Protein AF-A0A1F5XWG4-F1 (afdb_monomer_lite)

Radius of gyration: 20.98 Å; chains: 1; bounding box: 40×67×55 Å

Secondary structure (DSSP, 8-state):
----------------------S-----S----S--S-BS-HHHHHHHHHHHHHTT-HHHHHHHHHHHHHHHHHHHTT--HHHHHHHHHHHT-SS---HHHHHHHHHHHHHHBTTHHHHHHHHHTT-

Organism: NCBI:txid1798363

Sequence (127 aa):
MQKVLYSKLELKIGSANKSKRKEGVTMSERDYSVQPFSVADSEGWKVLMQKNSDGGWPMINSYVSRWANLMEQRMALGERLENIAEITSQEADDDKVLNMIYTQAVYILSRVWKYKEEFRRWQASRS

Structure (mmCIF, N/CA/C/O backbone):
data_AF-A0A1F5XWG4-F1
#
_entry.id   AF-A0A1F5XWG4-F1
#
loop_
_atom_site.group_PDB
_atom_site.id
_atom_site.type_symbol
_atom_site.label_atom_id
_atom_site.label_alt_id
_atom_site.label_comp_id
_atom_site.label_asym_id
_atom_site.label_entity_id
_atom_site.label_seq_id
_atom_site.pdbx_PDB_ins_code
_atom_site.Cartn_x
_atom_site.Cartn_y
_atom_site.Cartn_z
_atom_site.occupancy
_atom_site.B_iso_or_equiv
_atom_site.auth_seq_id
_atom_site.auth_comp_id
_atom_site.auth_asym_id
_atom_site.auth_atom_id
_atom_site.pdbx_PDB_model_num
ATOM 1 N N . MET A 1 1 ? 19.930 -51.133 38.154 1.00 35.75 1 MET A N 1
ATOM 2 C CA . MET A 1 1 ? 21.036 -50.343 38.737 1.00 35.75 1 MET A CA 1
ATOM 3 C C . MET A 1 1 ? 21.591 -49.410 37.673 1.00 35.75 1 MET A C 1
ATOM 5 O O . MET A 1 1 ? 21.760 -49.833 36.539 1.00 35.75 1 MET A O 1
ATOM 9 N N . GLN A 1 2 ? 21.771 -48.146 38.055 1.00 36.62 2 GLN A N 1
ATOM 10 C CA . GLN A 1 2 ? 22.199 -46.990 37.259 1.00 36.62 2 GLN A CA 1
ATOM 11 C C . GLN A 1 2 ? 23.519 -47.159 36.492 1.00 36.62 2 GLN A C 1
ATOM 13 O O . GLN A 1 2 ? 24.465 -47.733 37.023 1.00 36.62 2 GLN A O 1
ATOM 18 N N . LYS A 1 3 ? 23.634 -46.443 35.362 1.00 38.91 3 LYS A N 1
ATOM 19 C CA . LYS A 1 3 ? 24.628 -45.362 35.225 1.00 38.91 3 LYS A CA 1
ATOM 20 C C . LYS A 1 3 ? 24.137 -44.262 34.277 1.00 38.91 3 LYS A C 1
ATOM 22 O O . LYS A 1 3 ? 23.739 -44.504 33.146 1.00 38.91 3 LYS A O 1
ATOM 27 N N . VAL A 1 4 ? 24.138 -43.060 34.838 1.00 40.94 4 VAL A N 1
ATOM 28 C CA . VAL A 1 4 ? 23.835 -41.748 34.266 1.00 40.94 4 VAL A CA 1
ATOM 29 C C . VAL A 1 4 ? 25.065 -41.237 33.516 1.00 40.94 4 VAL A C 1
ATOM 31 O O . VAL A 1 4 ? 26.169 -41.429 34.016 1.00 40.94 4 VAL A O 1
ATOM 34 N N . LEU A 1 5 ? 24.876 -40.520 32.403 1.00 35.34 5 LEU A N 1
ATOM 35 C CA . LEU A 1 5 ? 25.712 -39.369 32.034 1.00 35.34 5 LEU A CA 1
ATOM 36 C C . LEU A 1 5 ? 24.965 -38.472 31.035 1.00 35.34 5 LEU A C 1
ATOM 38 O O . LEU A 1 5 ? 24.834 -38.777 29.854 1.00 35.34 5 LEU A O 1
ATOM 42 N N . TYR A 1 6 ? 24.454 -37.361 31.564 1.00 33.22 6 TYR A N 1
ATOM 43 C CA . TYR A 1 6 ? 24.027 -36.185 30.815 1.00 33.22 6 TYR A CA 1
ATOM 44 C C . TYR A 1 6 ? 25.250 -35.292 30.545 1.00 33.22 6 TYR A C 1
ATOM 46 O O . TYR A 1 6 ? 25.917 -34.879 31.491 1.00 33.22 6 TYR A O 1
ATOM 54 N N . SER A 1 7 ? 25.485 -34.926 29.283 1.00 34.38 7 SER A N 1
ATOM 55 C CA . SER A 1 7 ? 26.156 -33.676 28.877 1.00 34.38 7 SER A CA 1
ATOM 56 C C . SER A 1 7 ? 25.780 -33.380 27.414 1.00 34.38 7 SER A C 1
ATOM 58 O O . SER A 1 7 ? 26.237 -34.064 26.507 1.00 34.38 7 SER A O 1
ATOM 60 N N . LYS A 1 8 ? 24.737 -32.580 27.172 1.00 40.34 8 LYS A N 1
ATOM 61 C CA . LYS A 1 8 ? 24.789 -31.122 26.944 1.00 40.34 8 LYS A CA 1
ATOM 62 C C . LYS A 1 8 ? 25.282 -30.763 25.533 1.00 40.34 8 LYS A C 1
ATOM 64 O O . LYS A 1 8 ? 26.476 -30.620 25.315 1.00 40.34 8 LYS A O 1
ATOM 69 N N . LEU A 1 9 ? 24.337 -30.541 24.618 1.00 33.00 9 LEU A N 1
ATOM 70 C CA . LEU A 1 9 ? 24.407 -29.452 23.641 1.00 33.00 9 LEU A CA 1
ATOM 71 C C . LEU A 1 9 ? 22.996 -29.123 23.150 1.00 33.00 9 LEU A C 1
ATOM 73 O O . LEU A 1 9 ? 22.200 -29.994 22.813 1.00 33.00 9 LEU A O 1
ATOM 77 N N . GLU A 1 10 ? 22.687 -27.842 23.256 1.00 40.72 10 GLU A N 1
ATOM 78 C CA . GLU A 1 10 ? 21.363 -27.259 23.184 1.00 40.72 10 GLU A CA 1
ATOM 79 C C . GLU A 1 10 ? 20.891 -26.964 21.753 1.00 40.72 10 GLU A C 1
ATOM 81 O O . GLU A 1 10 ? 21.689 -26.729 20.852 1.00 40.72 10 GLU A O 1
ATOM 86 N N . LEU A 1 11 ? 19.560 -26.878 21.634 1.00 32.97 11 LEU A N 1
ATOM 87 C CA . LEU A 1 11 ? 18.789 -25.957 20.790 1.00 32.97 11 LEU A CA 1
ATOM 88 C C . LEU A 1 11 ? 19.009 -25.986 19.265 1.00 32.97 11 LEU A C 1
ATOM 90 O O . LEU A 1 11 ? 19.905 -25.346 18.723 1.00 32.97 11 LEU A O 1
ATOM 94 N N . LYS A 1 12 ? 17.990 -26.491 18.558 1.00 38.81 12 LYS A N 1
ATOM 95 C CA . LYS A 1 12 ? 17.162 -25.620 17.704 1.00 38.81 12 LYS A CA 1
ATOM 96 C C . LYS A 1 12 ? 15.746 -26.179 17.561 1.00 38.81 12 LYS A C 1
ATOM 98 O O . LYS A 1 12 ? 15.506 -27.255 17.027 1.00 38.81 12 LYS A O 1
ATOM 103 N N . ILE A 1 13 ? 14.835 -25.406 18.131 1.00 34.50 13 ILE A N 1
ATOM 104 C CA . ILE A 1 13 ? 13.385 -25.538 18.124 1.00 34.50 13 ILE A CA 1
ATOM 105 C C . ILE A 1 13 ? 12.900 -25.221 16.704 1.00 34.50 13 ILE A C 1
ATOM 107 O O . ILE A 1 13 ? 13.373 -24.253 16.111 1.00 34.50 13 ILE A O 1
ATOM 111 N N . GLY A 1 14 ? 11.949 -25.993 16.173 1.00 30.27 14 GLY A N 1
ATOM 112 C CA . GLY A 1 14 ? 11.248 -25.616 14.941 1.00 30.27 14 GLY A CA 1
ATOM 113 C C . GLY A 1 14 ? 10.652 -26.787 14.175 1.00 30.27 14 GLY A C 1
ATOM 114 O O . GLY A 1 14 ? 11.167 -27.178 13.137 1.00 30.27 14 GLY A O 1
ATOM 115 N N . SER A 1 15 ? 9.579 -27.349 14.727 1.00 31.72 15 SER A N 1
ATOM 116 C CA . SER A 1 15 ? 8.816 -28.493 14.226 1.00 31.72 15 SER A CA 1
ATOM 117 C C . SER A 1 15 ? 8.362 -28.369 12.767 1.00 31.72 15 SER A C 1
ATOM 119 O O . SER A 1 15 ? 7.860 -27.338 12.326 1.00 31.72 15 SER A O 1
ATOM 121 N N . ALA A 1 16 ? 8.428 -29.502 12.070 1.00 38.72 16 ALA A N 1
ATOM 122 C CA . ALA A 1 16 ? 7.719 -29.778 10.832 1.00 38.72 16 ALA A CA 1
ATOM 123 C C . ALA A 1 16 ? 6.202 -29.555 10.973 1.00 38.72 16 ALA A C 1
ATOM 125 O O . ALA A 1 16 ? 5.620 -29.907 12.002 1.00 38.72 16 ALA A O 1
ATOM 126 N N . ASN A 1 17 ? 5.546 -29.110 9.896 1.00 32.84 17 ASN A N 1
ATOM 127 C CA . ASN A 1 17 ? 4.220 -29.627 9.569 1.00 32.84 17 ASN A CA 1
ATOM 128 C C . ASN A 1 17 ? 3.969 -29.634 8.052 1.00 32.84 17 ASN A C 1
ATOM 130 O O . ASN A 1 17 ? 3.831 -28.601 7.403 1.00 32.84 17 ASN A O 1
ATOM 134 N N . LYS A 1 18 ? 3.931 -30.849 7.495 1.00 39.72 18 LYS A N 1
ATOM 135 C CA . LYS A 1 18 ? 3.498 -31.153 6.129 1.00 39.72 18 LYS A CA 1
ATOM 136 C C . LYS A 1 18 ? 1.969 -31.102 6.103 1.00 39.72 18 LYS A C 1
ATOM 138 O O . LYS A 1 18 ? 1.339 -31.871 6.821 1.00 39.72 18 LYS A O 1
ATOM 143 N N . SER A 1 19 ? 1.363 -30.307 5.224 1.00 35.75 19 SER A N 1
ATOM 144 C CA . SER A 1 19 ? -0.018 -30.562 4.796 1.00 35.75 19 SER A CA 1
ATOM 145 C C . SER A 1 19 ? -0.117 -30.467 3.276 1.00 35.75 19 SER A C 1
ATOM 147 O O . SER A 1 19 ? 0.361 -29.525 2.649 1.00 35.75 19 SER A O 1
ATOM 149 N N . LYS A 1 20 ? -0.655 -31.534 2.687 1.00 41.53 20 LYS A N 1
ATOM 150 C CA . LYS A 1 20 ? -0.810 -31.746 1.250 1.00 41.53 20 LYS A CA 1
ATOM 151 C C . LYS A 1 20 ? -1.909 -30.817 0.717 1.00 41.53 20 LYS A C 1
ATOM 153 O O . LYS A 1 20 ? -3.050 -30.932 1.157 1.00 41.53 20 LYS A O 1
ATOM 158 N N . ARG A 1 21 ? -1.611 -29.982 -0.282 1.00 35.38 21 ARG A N 1
ATOM 159 C CA . ARG A 1 21 ? -2.619 -29.433 -1.208 1.00 35.38 21 ARG A CA 1
ATOM 160 C C . ARG A 1 21 ? -2.400 -30.047 -2.588 1.00 35.38 21 ARG A C 1
ATOM 162 O O . ARG A 1 21 ? -1.266 -30.169 -3.035 1.00 35.38 21 ARG A O 1
ATOM 169 N N . LYS A 1 22 ? -3.500 -30.520 -3.178 1.00 38.31 22 LYS A N 1
ATOM 170 C CA . LYS A 1 22 ? -3.550 -31.276 -4.433 1.00 38.31 22 LYS A CA 1
ATOM 171 C C . LYS A 1 22 ? -3.182 -30.404 -5.640 1.00 38.31 22 LYS A C 1
ATOM 173 O O . LYS A 1 22 ? -3.391 -29.195 -5.623 1.00 38.31 22 LYS A O 1
ATOM 178 N N . GLU A 1 23 ? -2.628 -31.088 -6.633 1.00 37.19 23 GLU A N 1
ATOM 179 C CA . GLU A 1 23 ? -2.005 -30.631 -7.877 1.00 37.19 23 GLU A CA 1
ATOM 180 C C . GLU A 1 23 ? -2.914 -29.782 -8.778 1.00 37.19 23 GLU A C 1
ATOM 182 O O . GLU A 1 23 ? -4.113 -30.042 -8.876 1.00 37.19 23 GLU A O 1
ATOM 187 N N . GLY A 1 24 ? -2.302 -28.820 -9.487 1.00 37.53 24 GLY A N 1
ATOM 188 C CA . GLY A 1 24 ? -2.905 -28.197 -10.669 1.00 37.53 24 GLY A CA 1
ATOM 189 C C . GLY A 1 24 ? -2.673 -26.699 -10.901 1.00 37.53 24 GLY A C 1
ATOM 190 O O . GLY A 1 24 ? -3.596 -26.058 -11.381 1.00 37.53 24 GLY A O 1
ATOM 191 N N . VAL A 1 25 ? -1.503 -26.114 -10.598 1.00 41.50 25 VAL A N 1
ATOM 192 C CA . VAL A 1 25 ? -1.108 -24.804 -11.170 1.00 41.50 25 VAL A CA 1
ATOM 193 C C . VAL A 1 25 ? 0.392 -24.806 -11.458 1.00 41.50 25 VAL A C 1
ATOM 195 O O . VAL A 1 25 ? 1.212 -24.764 -10.543 1.00 41.50 25 VAL A O 1
ATOM 198 N N . THR A 1 26 ? 0.760 -24.858 -12.733 1.00 33.41 26 THR A N 1
ATOM 199 C CA . THR A 1 26 ? 2.135 -24.659 -13.198 1.00 33.41 26 THR A CA 1
ATOM 200 C C . THR A 1 26 ? 2.466 -23.166 -13.093 1.00 33.41 26 THR A C 1
ATOM 202 O O . THR A 1 26 ? 2.093 -22.379 -13.959 1.00 33.41 26 THR A O 1
ATOM 205 N N . MET A 1 27 ? 3.118 -22.755 -12.002 1.00 39.94 27 MET A N 1
ATOM 206 C CA . MET A 1 27 ? 3.749 -21.435 -11.892 1.00 39.94 27 MET A CA 1
ATOM 207 C C . MET A 1 27 ? 5.148 -21.490 -12.508 1.00 39.94 27 MET A C 1
ATOM 209 O O . MET A 1 27 ? 5.991 -22.242 -12.026 1.00 39.94 27 MET A O 1
ATOM 213 N N . SER A 1 28 ? 5.420 -20.680 -13.529 1.00 41.34 28 SER A N 1
ATOM 214 C CA . SER A 1 28 ? 6.778 -20.490 -14.053 1.00 41.34 28 SER A CA 1
ATOM 215 C C . SER A 1 28 ? 7.414 -19.205 -13.494 1.00 41.34 28 SER A C 1
ATOM 217 O O . SER A 1 28 ? 7.112 -18.102 -13.943 1.00 41.34 28 SER A O 1
ATOM 219 N N . GLU A 1 29 ? 8.262 -19.384 -12.478 1.00 44.19 29 GLU A N 1
ATOM 220 C CA . GLU A 1 29 ? 9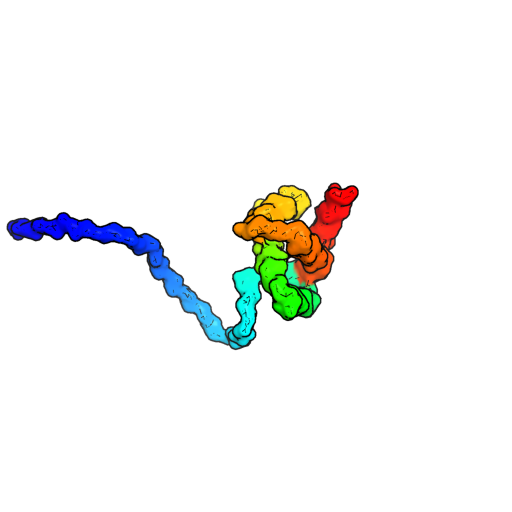.602 -18.787 -12.278 1.00 44.19 29 GLU A CA 1
ATOM 221 C C . GLU A 1 29 ? 9.865 -17.273 -12.456 1.00 44.19 29 GLU A C 1
ATOM 223 O O . GLU A 1 29 ? 10.908 -16.896 -12.982 1.00 44.19 29 GLU A O 1
ATOM 228 N N . ARG A 1 30 ? 9.042 -16.386 -11.882 1.00 40.62 30 ARG A N 1
ATOM 229 C CA . ARG A 1 30 ? 9.562 -15.171 -11.205 1.00 40.62 30 ARG A CA 1
ATOM 230 C C . ARG A 1 30 ? 8.737 -14.904 -9.944 1.00 40.62 30 ARG A C 1
ATOM 232 O O . ARG A 1 30 ? 7.514 -14.852 -9.999 1.00 40.62 30 ARG A O 1
ATOM 239 N N . ASP A 1 31 ? 9.404 -14.811 -8.802 1.00 43.00 31 ASP A N 1
ATOM 240 C CA . ASP A 1 31 ? 8.795 -14.817 -7.470 1.00 43.00 31 ASP A CA 1
ATOM 241 C C . ASP A 1 31 ? 8.080 -13.485 -7.146 1.00 43.00 31 ASP A C 1
ATOM 243 O O . ASP A 1 31 ? 8.711 -12.488 -6.801 1.00 43.00 31 ASP A O 1
ATOM 247 N N . TYR A 1 32 ? 6.747 -13.451 -7.272 1.00 48.44 32 TYR A N 1
ATOM 248 C CA . TYR A 1 32 ? 5.874 -12.333 -6.865 1.00 48.44 32 TYR A CA 1
ATOM 249 C C . TYR A 1 32 ? 5.489 -12.440 -5.370 1.00 48.44 32 TYR A C 1
ATOM 251 O O . TYR A 1 32 ? 4.314 -12.320 -5.023 1.00 48.44 32 TYR A O 1
ATOM 259 N N . SER A 1 33 ? 6.464 -12.721 -4.497 1.00 45.75 33 SER A N 1
ATOM 260 C CA . SER A 1 33 ? 6.339 -13.408 -3.191 1.00 45.75 33 SER A CA 1
ATOM 261 C C . SER A 1 33 ? 5.471 -12.799 -2.089 1.00 45.75 33 SER A C 1
ATOM 263 O O . SER A 1 33 ? 5.461 -13.323 -0.976 1.00 45.75 33 SER A O 1
ATOM 265 N N . VAL A 1 34 ? 4.656 -11.785 -2.356 1.00 54.34 34 VAL A N 1
ATOM 266 C CA . VAL A 1 34 ? 3.481 -11.585 -1.510 1.00 54.34 34 VAL A CA 1
ATOM 267 C C . VAL A 1 34 ? 2.300 -11.189 -2.382 1.00 54.34 34 VAL A C 1
ATOM 269 O O . VAL A 1 34 ? 2.206 -10.059 -2.826 1.00 54.34 34 VAL A O 1
ATOM 272 N N . GLN A 1 35 ? 1.360 -12.089 -2.620 1.00 59.47 35 GLN A N 1
ATOM 273 C CA . GLN A 1 35 ? -0.032 -11.729 -2.893 1.00 59.47 35 GLN A CA 1
ATOM 274 C C . GLN A 1 35 ? -0.902 -12.820 -2.253 1.00 59.47 35 GLN A C 1
ATOM 276 O O . GLN A 1 35 ? -0.586 -13.998 -2.422 1.00 59.47 35 GLN A O 1
ATOM 281 N N . PRO A 1 36 ? -1.965 -12.470 -1.507 1.00 64.88 36 PRO A N 1
ATOM 282 C CA . PRO A 1 36 ? -3.076 -11.809 -2.171 1.00 64.88 36 PRO A CA 1
ATOM 283 C C . PRO A 1 36 ? -3.714 -10.712 -1.323 1.00 64.88 36 PRO A C 1
ATOM 285 O O . PRO A 1 36 ? -4.544 -10.990 -0.459 1.00 64.88 36 PRO A O 1
ATOM 288 N N . PHE A 1 37 ? -3.416 -9.465 -1.675 1.00 91.31 37 PHE A N 1
ATOM 289 C CA . PHE A 1 37 ? -4.424 -8.435 -1.511 1.00 91.31 37 PHE A CA 1
ATOM 290 C C . PHE A 1 37 ? -5.408 -8.527 -2.682 1.00 91.31 37 PHE A C 1
ATOM 292 O O . PHE A 1 37 ? -5.127 -9.080 -3.751 1.00 91.31 37 PHE A O 1
ATOM 299 N N . SER A 1 38 ? -6.593 -7.980 -2.490 1.00 95.31 38 SER A N 1
ATOM 300 C CA . SER A 1 38 ? -7.688 -8.014 -3.443 1.00 95.31 38 SER A CA 1
ATOM 301 C C . SER A 1 38 ? -7.418 -7.078 -4.629 1.00 95.31 38 SER A C 1
ATOM 303 O O . SER A 1 38 ? -7.768 -5.900 -4.602 1.00 95.31 38 SER A O 1
ATOM 305 N N . VAL A 1 39 ? -6.791 -7.574 -5.696 1.00 94.94 39 VAL A N 1
ATOM 306 C CA . VAL A 1 39 ? -6.545 -6.807 -6.932 1.00 94.94 39 VAL A CA 1
ATOM 307 C C . VAL A 1 39 ? -7.825 -6.735 -7.782 1.00 94.94 39 VAL A C 1
ATOM 309 O O . VAL A 1 39 ? -8.378 -7.761 -8.165 1.00 94.94 39 VAL A O 1
ATOM 312 N N . ALA A 1 40 ? -8.285 -5.525 -8.106 1.00 95.44 40 ALA A N 1
ATOM 313 C CA . ALA A 1 40 ? -9.418 -5.274 -9.001 1.00 95.44 40 ALA A CA 1
ATOM 314 C C . ALA A 1 40 ? -9.023 -5.180 -10.485 1.00 95.44 40 ALA A C 1
ATOM 316 O O . ALA A 1 40 ? -9.816 -5.551 -11.343 1.00 95.44 40 ALA A O 1
ATOM 317 N N . ASP A 1 41 ? -7.820 -4.685 -10.793 1.00 94.00 41 ASP A N 1
ATOM 318 C CA . ASP A 1 41 ? -7.267 -4.639 -12.156 1.00 94.00 41 ASP A CA 1
ATOM 31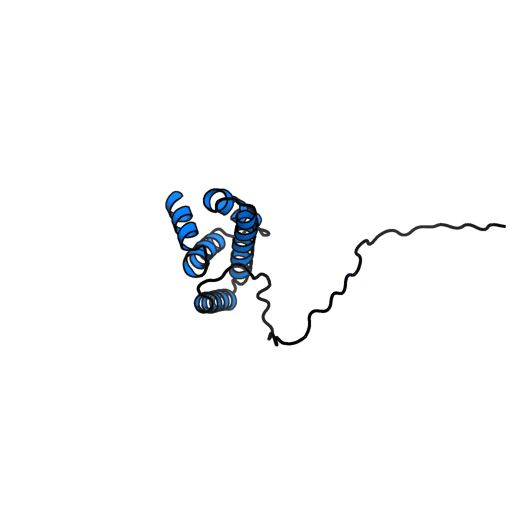9 C C . ASP A 1 41 ? -6.021 -5.526 -12.231 1.00 94.00 41 ASP A C 1
ATOM 321 O O . ASP A 1 41 ? -4.893 -5.089 -11.988 1.00 94.00 41 ASP A O 1
ATOM 325 N N . SER A 1 42 ? -6.248 -6.814 -12.493 1.00 91.69 42 SER A N 1
ATOM 326 C CA . SER A 1 42 ? -5.192 -7.828 -12.495 1.00 91.69 42 SER A CA 1
ATOM 327 C C . SER A 1 42 ? -4.213 -7.666 -13.656 1.00 91.69 42 SER A C 1
ATOM 329 O O . SER A 1 42 ? -3.043 -8.014 -13.506 1.00 91.69 42 SER A O 1
ATOM 331 N N . GLU A 1 43 ? -4.651 -7.110 -14.786 1.00 93.00 43 GLU A N 1
ATOM 332 C CA . GLU A 1 43 ? -3.783 -6.869 -15.938 1.00 93.00 43 GLU A CA 1
ATOM 333 C C . GLU A 1 43 ? -2.927 -5.620 -15.727 1.00 93.00 43 GLU A C 1
ATOM 335 O O . GLU A 1 43 ? -1.704 -5.675 -15.869 1.00 93.00 43 GLU A O 1
ATOM 340 N N . GLY A 1 44 ? -3.534 -4.522 -15.263 1.00 92.25 44 GLY A N 1
ATOM 341 C CA . GLY A 1 44 ? -2.797 -3.328 -14.859 1.00 92.25 44 GLY A CA 1
ATOM 342 C C . GLY A 1 44 ? -1.776 -3.626 -13.763 1.00 92.25 44 GLY A C 1
ATOM 343 O O . GLY A 1 44 ? -0.649 -3.130 -13.817 1.00 92.25 44 GLY A O 1
ATOM 344 N N . TRP A 1 45 ? -2.118 -4.500 -12.811 1.00 92.31 45 TRP A N 1
ATOM 345 C CA . TRP A 1 45 ? -1.170 -5.002 -11.818 1.00 92.31 45 TRP A CA 1
ATOM 346 C C . TRP A 1 45 ? 0.036 -5.686 -12.472 1.00 92.31 45 TRP A C 1
ATOM 348 O O . TRP A 1 45 ? 1.164 -5.262 -12.227 1.00 92.31 45 TRP A O 1
ATOM 358 N N . LYS A 1 46 ? -0.171 -6.682 -13.345 1.00 91.81 46 LYS A N 1
ATOM 359 C CA . LYS A 1 46 ? 0.933 -7.395 -14.017 1.00 91.81 46 LYS A CA 1
ATOM 360 C C . LYS A 1 46 ? 1.852 -6.450 -14.788 1.00 91.81 46 LYS A C 1
ATOM 362 O O . LYS A 1 46 ? 3.069 -6.551 -14.649 1.00 91.81 46 LYS A O 1
ATOM 367 N N . VAL A 1 47 ? 1.283 -5.518 -15.556 1.00 92.94 47 VAL A N 1
ATOM 368 C CA . VAL A 1 47 ? 2.051 -4.538 -16.340 1.00 92.94 47 VAL A CA 1
ATOM 369 C C . VAL A 1 47 ? 2.914 -3.662 -15.431 1.00 92.94 47 VAL A C 1
ATOM 371 O O . VAL A 1 47 ? 4.102 -3.474 -15.696 1.00 92.94 47 VAL A O 1
ATOM 374 N N . LEU A 1 48 ? 2.347 -3.143 -14.337 1.00 92.88 48 LEU A N 1
ATOM 375 C CA . LEU A 1 48 ? 3.078 -2.296 -13.391 1.00 92.88 48 LEU A CA 1
ATOM 376 C C . LEU A 1 48 ? 4.182 -3.074 -12.662 1.00 92.88 48 LEU A C 1
ATOM 378 O O . LEU A 1 48 ? 5.285 -2.553 -12.506 1.00 92.88 48 LEU A O 1
ATOM 382 N N . MET A 1 49 ? 3.920 -4.325 -12.276 1.00 90.69 49 MET A N 1
ATOM 383 C CA . MET A 1 49 ? 4.921 -5.194 -11.650 1.00 90.69 49 MET A CA 1
ATOM 384 C C . MET A 1 49 ? 6.082 -5.500 -12.578 1.00 90.69 49 MET A C 1
ATOM 386 O O . MET A 1 49 ? 7.238 -5.391 -12.168 1.00 90.69 49 MET A O 1
ATOM 390 N N . GLN A 1 50 ? 5.778 -5.851 -13.827 1.00 90.56 50 GLN A N 1
ATOM 391 C CA . GLN A 1 50 ? 6.793 -6.130 -14.832 1.00 90.56 50 GLN A CA 1
ATOM 392 C C . GLN A 1 50 ? 7.649 -4.885 -15.085 1.00 90.56 50 GLN A C 1
ATOM 394 O O . GLN A 1 50 ? 8.870 -4.973 -15.028 1.00 90.56 50 GLN A O 1
ATOM 399 N N . LYS A 1 51 ? 7.023 -3.709 -15.228 1.00 91.94 51 LYS A N 1
ATOM 400 C CA . LYS A 1 51 ? 7.731 -2.433 -15.400 1.00 91.94 51 LYS A CA 1
ATOM 401 C C . LYS A 1 51 ? 8.686 -2.121 -14.243 1.00 91.94 51 LYS A C 1
ATOM 403 O O . LYS A 1 51 ? 9.806 -1.684 -14.488 1.00 91.94 51 LYS A O 1
ATOM 408 N N . ASN A 1 52 ? 8.260 -2.318 -12.996 1.00 89.88 52 ASN A N 1
ATOM 409 C CA . ASN A 1 52 ? 9.118 -2.078 -11.832 1.00 89.88 52 ASN A CA 1
ATOM 410 C C . ASN A 1 52 ? 10.294 -3.061 -11.784 1.00 89.88 52 ASN A C 1
ATOM 412 O O . ASN A 1 52 ? 11.420 -2.648 -11.514 1.00 89.88 52 ASN A O 1
ATOM 416 N N . SER A 1 53 ? 10.045 -4.341 -12.077 1.00 88.44 53 SER A N 1
ATOM 417 C CA . SER A 1 53 ? 11.089 -5.368 -12.139 1.00 88.44 53 SER A CA 1
ATOM 418 C C . SER A 1 53 ? 12.108 -5.073 -13.241 1.00 88.44 53 SER A C 1
ATOM 420 O O . SER A 1 53 ? 13.306 -5.076 -12.974 1.00 88.44 53 SER A O 1
ATOM 422 N N . ASP A 1 54 ? 11.643 -4.749 -14.450 1.00 90.94 54 ASP A N 1
ATOM 423 C CA . ASP A 1 54 ? 12.505 -4.410 -15.590 1.00 90.94 54 ASP A CA 1
ATOM 424 C C . ASP A 1 54 ? 13.285 -3.110 -15.355 1.00 90.94 54 ASP A C 1
ATOM 426 O O . ASP A 1 54 ? 14.407 -2.956 -15.830 1.00 90.94 54 ASP A O 1
ATOM 430 N N . GLY A 1 55 ? 12.715 -2.187 -14.577 1.00 89.81 55 GLY A N 1
ATOM 431 C CA . GLY A 1 55 ? 13.371 -0.952 -14.154 1.00 89.81 55 GLY A CA 1
ATOM 432 C C . GLY A 1 55 ? 14.388 -1.118 -13.021 1.00 89.81 55 GLY A C 1
ATOM 433 O O . GLY A 1 55 ? 14.963 -0.116 -12.605 1.00 89.81 55 GLY A O 1
ATOM 434 N N . GLY A 1 56 ? 14.598 -2.331 -12.497 1.00 88.00 56 GLY A N 1
ATOM 435 C CA . GLY A 1 56 ? 15.524 -2.583 -11.389 1.00 88.00 56 GLY A CA 1
ATOM 436 C C . GLY A 1 56 ? 14.980 -2.212 -10.005 1.00 88.00 56 GLY A C 1
ATOM 437 O O . GLY A 1 56 ? 15.751 -2.120 -9.054 1.00 88.00 56 GLY A O 1
ATOM 438 N N . TRP A 1 57 ? 13.662 -2.038 -9.867 1.00 88.00 57 TRP A N 1
ATOM 439 C CA . TRP A 1 57 ? 12.991 -1.685 -8.609 1.00 88.00 57 TRP A CA 1
ATOM 440 C C . TRP A 1 57 ? 11.975 -2.745 -8.148 1.00 88.00 57 TRP A C 1
ATOM 442 O O . TRP A 1 57 ? 10.836 -2.401 -7.808 1.00 88.00 57 TRP A O 1
ATOM 452 N N . PRO A 1 58 ? 12.337 -4.044 -8.092 1.00 88.12 58 PRO A N 1
ATOM 453 C CA . PRO A 1 58 ? 11.407 -5.092 -7.672 1.00 88.12 58 PRO A CA 1
ATOM 454 C C . PRO A 1 58 ? 10.932 -4.912 -6.221 1.00 88.12 58 PRO A C 1
ATOM 456 O O . PRO A 1 58 ? 9.858 -5.399 -5.876 1.00 88.12 58 PRO A O 1
ATOM 459 N N . MET A 1 59 ? 11.659 -4.162 -5.381 1.00 88.12 59 MET A N 1
ATOM 460 C CA . MET A 1 59 ? 11.224 -3.868 -4.011 1.00 88.12 59 MET A CA 1
ATOM 461 C C . MET A 1 59 ? 9.902 -3.086 -3.939 1.00 88.12 59 MET A C 1
ATOM 463 O O . MET A 1 59 ? 9.166 -3.248 -2.968 1.00 88.12 59 MET A O 1
ATOM 467 N N . ILE A 1 60 ? 9.550 -2.298 -4.969 1.00 91.12 60 ILE A N 1
ATOM 468 C CA . ILE A 1 60 ? 8.251 -1.599 -5.030 1.00 91.12 60 ILE A CA 1
ATOM 469 C C . ILE A 1 60 ? 7.113 -2.621 -5.002 1.00 91.12 60 ILE A C 1
ATOM 471 O O . ILE A 1 60 ? 6.109 -2.420 -4.322 1.00 91.12 60 ILE A O 1
ATOM 475 N N . ASN A 1 61 ? 7.288 -3.730 -5.720 1.00 91.12 61 ASN A N 1
ATOM 476 C CA . ASN A 1 61 ? 6.284 -4.777 -5.849 1.00 91.12 61 ASN A CA 1
ATOM 477 C C . ASN A 1 61 ? 6.010 -5.415 -4.484 1.00 91.12 61 ASN A C 1
ATOM 479 O O . ASN A 1 61 ? 4.860 -5.482 -4.054 1.00 91.12 61 ASN A O 1
ATOM 483 N N . SER A 1 62 ? 7.075 -5.791 -3.771 1.00 88.94 62 SER A N 1
ATOM 484 C CA . SER A 1 62 ? 6.993 -6.366 -2.426 1.00 88.94 62 SER A CA 1
ATOM 485 C C . SER A 1 62 ? 6.350 -5.408 -1.425 1.00 88.94 62 SER A C 1
ATOM 487 O O . SER A 1 62 ? 5.489 -5.821 -0.650 1.00 88.94 62 SER A O 1
ATOM 489 N N . TYR A 1 63 ? 6.721 -4.126 -1.463 1.00 91.69 63 TYR A N 1
ATOM 490 C CA . TYR A 1 63 ? 6.177 -3.119 -0.555 1.00 91.69 63 TYR A CA 1
ATOM 491 C C . TYR A 1 63 ? 4.675 -2.891 -0.775 1.00 91.69 63 TYR A C 1
ATOM 493 O O . TYR A 1 63 ? 3.893 -2.961 0.172 1.00 91.69 63 TYR A O 1
ATOM 501 N N . VAL A 1 64 ? 4.250 -2.699 -2.031 1.00 94.38 64 VAL A N 1
ATOM 502 C CA . VAL A 1 64 ? 2.828 -2.542 -2.391 1.00 94.38 64 VAL A CA 1
ATOM 503 C C . VAL A 1 64 ? 2.007 -3.716 -1.884 1.00 94.38 64 VAL A C 1
ATOM 505 O O . VAL A 1 64 ? 0.952 -3.535 -1.273 1.00 94.38 64 VAL A O 1
ATOM 508 N N . SER A 1 65 ? 2.514 -4.921 -2.122 1.00 92.88 65 SER A N 1
ATOM 509 C CA . SER A 1 65 ? 1.885 -6.136 -1.657 1.00 92.88 65 SER A CA 1
ATOM 510 C C . SER A 1 65 ? 1.749 -6.197 -0.142 1.00 92.88 65 SER A C 1
ATOM 512 O O . SER A 1 65 ? 0.657 -6.463 0.354 1.00 92.88 65 SER A O 1
ATOM 514 N N . ARG A 1 66 ? 2.834 -5.973 0.608 1.00 92.62 66 ARG A N 1
ATOM 515 C CA . ARG A 1 66 ? 2.816 -6.032 2.078 1.00 92.62 66 ARG A CA 1
ATOM 516 C C . ARG A 1 66 ? 1.847 -5.012 2.658 1.00 92.62 66 ARG A C 1
ATOM 518 O O . ARG A 1 66 ? 1.003 -5.382 3.469 1.00 92.62 66 ARG A O 1
ATOM 525 N N . TRP A 1 67 ? 1.907 -3.773 2.178 1.00 95.31 67 TRP A N 1
ATOM 526 C CA . TRP A 1 67 ? 1.059 -2.695 2.669 1.00 95.31 67 TRP A CA 1
ATOM 527 C C . TRP A 1 67 ? -0.429 -2.999 2.479 1.00 95.31 67 TRP A C 1
ATOM 529 O O . TRP A 1 67 ? -1.203 -2.948 3.436 1.00 95.31 67 TRP A O 1
ATOM 539 N N . ALA A 1 68 ? -0.838 -3.400 1.275 1.00 96.88 68 ALA A N 1
ATOM 540 C CA . ALA A 1 68 ? -2.235 -3.737 1.028 1.00 96.88 68 ALA A CA 1
ATOM 541 C C . ALA A 1 68 ? -2.693 -4.980 1.799 1.00 96.88 68 ALA A C 1
ATOM 543 O O . ALA A 1 68 ? -3.810 -4.993 2.307 1.00 96.88 68 ALA A O 1
ATOM 544 N N . ASN A 1 69 ? -1.834 -5.991 1.961 1.00 95.56 69 ASN A N 1
ATOM 545 C CA . ASN A 1 69 ? -2.164 -7.159 2.778 1.00 95.56 69 ASN A CA 1
ATOM 546 C C . ASN A 1 69 ? -2.378 -6.794 4.255 1.00 95.56 69 ASN A C 1
ATOM 548 O O . ASN A 1 69 ? -3.350 -7.250 4.851 1.00 95.56 69 ASN A O 1
ATOM 552 N N . LEU A 1 70 ? -1.517 -5.957 4.841 1.00 95.25 70 LEU A N 1
ATOM 553 C CA . LEU A 1 70 ? -1.678 -5.488 6.221 1.00 95.25 70 LEU A CA 1
ATOM 554 C C . LEU A 1 70 ? -2.970 -4.682 6.392 1.00 95.25 70 LEU A C 1
ATOM 556 O O . LEU A 1 70 ? -3.701 -4.886 7.364 1.00 95.25 70 LEU A O 1
ATOM 560 N N . MET A 1 71 ? -3.291 -3.814 5.427 1.00 97.44 71 MET A N 1
ATOM 561 C CA . MET A 1 71 ? -4.557 -3.083 5.443 1.00 97.44 71 MET A CA 1
ATOM 562 C C . MET A 1 71 ? -5.757 -4.030 5.378 1.00 97.44 71 MET A C 1
ATOM 564 O O . MET A 1 71 ? -6.657 -3.913 6.201 1.00 97.44 71 MET A O 1
ATOM 568 N N . GLU A 1 72 ? -5.770 -5.001 4.461 1.00 97.38 72 GLU A N 1
ATOM 569 C CA . GLU A 1 72 ? -6.883 -5.954 4.351 1.00 97.38 72 GLU A CA 1
ATOM 570 C C . GLU A 1 72 ? -7.043 -6.820 5.602 1.00 97.38 72 GLU A C 1
ATOM 572 O O . GLU A 1 72 ? -8.171 -7.063 6.030 1.00 97.38 72 GLU A O 1
ATOM 577 N N . GLN A 1 73 ? -5.939 -7.236 6.228 1.00 95.38 73 GLN A N 1
ATOM 578 C CA . GLN A 1 73 ? -5.972 -7.981 7.488 1.00 95.38 73 GLN A CA 1
ATOM 579 C C . GLN A 1 73 ? -6.646 -7.174 8.602 1.00 95.38 73 GLN A C 1
ATOM 581 O O . GLN A 1 73 ? -7.523 -7.694 9.286 1.00 95.38 73 GLN A O 1
ATOM 586 N N . ARG A 1 74 ? -6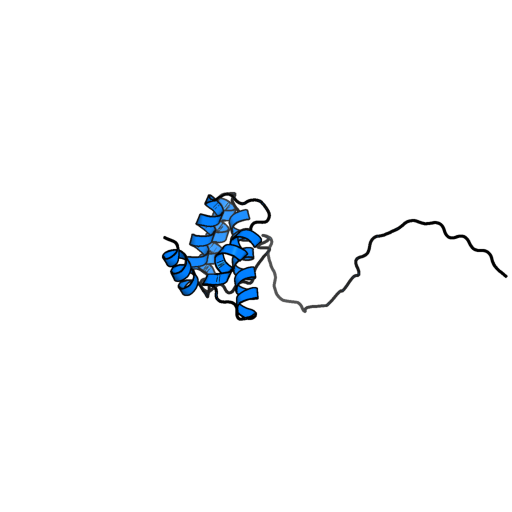.298 -5.894 8.752 1.00 95.94 74 ARG A N 1
ATOM 587 C CA . ARG A 1 74 ? -6.912 -5.006 9.751 1.00 95.94 74 ARG A CA 1
ATOM 588 C C . ARG A 1 74 ? -8.354 -4.636 9.415 1.00 95.94 74 ARG A C 1
ATOM 590 O O . ARG A 1 74 ? -9.215 -4.632 10.292 1.00 95.94 74 ARG A O 1
ATOM 597 N N . MET A 1 75 ? -8.661 -4.406 8.140 1.00 96.69 75 MET A N 1
ATOM 598 C CA . MET A 1 75 ? -10.037 -4.174 7.688 1.00 96.69 75 MET A CA 1
ATOM 599 C C . MET A 1 75 ? -10.931 -5.392 7.940 1.00 96.69 75 MET A C 1
ATOM 601 O O . MET A 1 75 ? -12.093 -5.233 8.308 1.00 96.69 75 MET A O 1
ATOM 605 N N . ALA A 1 76 ? -10.397 -6.612 7.817 1.00 95.25 76 ALA A N 1
ATOM 606 C CA . ALA A 1 76 ? -11.114 -7.835 8.176 1.00 95.25 76 ALA A CA 1
ATOM 607 C C . ALA A 1 76 ? -11.414 -7.937 9.686 1.00 95.25 76 ALA A C 1
ATOM 609 O O . ALA A 1 76 ? -12.362 -8.619 10.070 1.00 95.25 76 ALA A O 1
ATOM 610 N N . LEU A 1 77 ? -10.654 -7.231 10.531 1.00 96.19 77 LEU A N 1
ATOM 611 C CA . LEU A 1 77 ? -10.908 -7.078 11.969 1.00 96.19 77 LEU A CA 1
ATOM 612 C C . LEU A 1 77 ? -11.855 -5.904 12.293 1.00 96.19 77 LEU A C 1
ATOM 614 O O . LEU A 1 77 ? -12.151 -5.663 13.461 1.00 96.19 77 LEU A O 1
ATOM 618 N N . GLY A 1 78 ? -12.359 -5.195 11.279 1.00 97.38 78 GLY A N 1
ATOM 619 C CA . GLY A 1 78 ? -13.307 -4.087 11.427 1.00 97.38 78 GLY A CA 1
ATOM 620 C C . GLY A 1 78 ? -12.667 -2.701 11.526 1.00 97.38 78 GLY A C 1
ATOM 621 O O . GLY A 1 78 ? -13.379 -1.719 11.741 1.00 97.38 78 GLY A O 1
ATOM 622 N N . GLU A 1 79 ? -11.348 -2.586 11.359 1.00 98.12 79 GLU A N 1
ATOM 623 C CA . GLU A 1 79 ? -10.685 -1.283 11.317 1.00 98.12 79 GLU A CA 1
ATOM 624 C C . GLU A 1 79 ? -10.997 -0.533 10.012 1.00 98.12 79 GLU A C 1
ATOM 626 O O . GLU A 1 79 ? -11.184 -1.122 8.946 1.00 98.12 79 GLU A O 1
ATOM 631 N N . ARG A 1 80 ? -11.044 0.802 10.084 1.00 97.62 80 ARG A N 1
ATOM 632 C CA . ARG A 1 80 ? -11.295 1.668 8.921 1.00 97.62 80 ARG A CA 1
ATOM 633 C C . ARG A 1 80 ? -9.984 1.993 8.217 1.00 97.62 80 ARG A C 1
ATOM 635 O O . ARG A 1 80 ? -9.022 2.352 8.894 1.00 97.62 80 ARG A O 1
ATOM 642 N N . LEU A 1 81 ? -9.971 1.961 6.879 1.00 98.00 81 LEU A N 1
ATOM 643 C CA . LEU A 1 81 ? -8.772 2.200 6.063 1.00 98.00 81 LEU A CA 1
ATOM 644 C C . LEU A 1 81 ? -8.058 3.500 6.451 1.00 98.00 81 LEU A C 1
ATOM 646 O O . LEU A 1 81 ? -6.843 3.513 6.621 1.00 98.00 81 LEU A O 1
ATOM 650 N N . GLU A 1 82 ? -8.810 4.582 6.646 1.00 96.75 82 GLU A N 1
ATOM 651 C CA . GLU A 1 82 ? -8.256 5.900 6.976 1.00 96.75 82 GLU A CA 1
ATOM 652 C C . GLU A 1 82 ? -7.459 5.943 8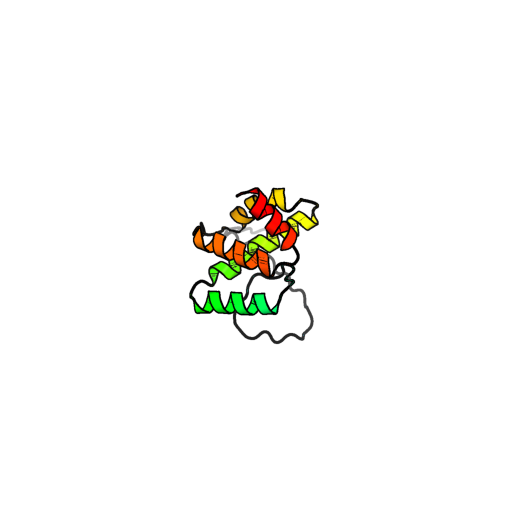.288 1.00 96.75 82 GLU A C 1
ATOM 654 O O . GLU A 1 82 ? -6.533 6.744 8.405 1.00 96.75 82 GLU A O 1
ATOM 659 N N . ASN A 1 83 ? -7.769 5.054 9.237 1.00 96.75 83 ASN A N 1
ATOM 660 C CA . ASN A 1 83 ? -7.073 4.969 10.520 1.00 96.75 83 ASN A CA 1
ATOM 661 C C . ASN A 1 83 ? -5.786 4.140 10.432 1.00 96.75 83 ASN A C 1
ATOM 663 O O . ASN A 1 83 ? -4.879 4.323 11.239 1.00 96.75 83 ASN A O 1
ATOM 667 N N . ILE A 1 84 ? -5.709 3.214 9.473 1.00 97.88 84 ILE A N 1
ATOM 668 C CA . ILE A 1 84 ? -4.647 2.201 9.413 1.00 97.88 84 ILE A CA 1
ATOM 669 C C . ILE A 1 84 ? -3.675 2.405 8.256 1.00 97.88 84 ILE A C 1
ATOM 671 O O . ILE A 1 84 ? -2.575 1.861 8.302 1.00 97.88 84 ILE A O 1
ATOM 675 N N . ALA A 1 85 ? -4.048 3.158 7.219 1.00 96.25 85 ALA A N 1
ATOM 676 C CA . ALA A 1 85 ? -3.268 3.243 5.987 1.00 96.25 85 ALA A CA 1
ATOM 677 C C . ALA A 1 85 ? -1.852 3.796 6.217 1.00 96.25 85 ALA A C 1
ATOM 679 O O . ALA A 1 85 ? -0.906 3.239 5.678 1.00 96.25 85 ALA A O 1
ATOM 680 N N . GLU A 1 86 ? -1.683 4.808 7.073 1.00 94.56 86 GLU A N 1
ATOM 681 C CA . GLU A 1 86 ? -0.350 5.319 7.442 1.00 94.56 86 GLU A CA 1
ATOM 682 C C . GLU A 1 86 ? 0.452 4.314 8.273 1.00 94.56 86 GLU A C 1
ATOM 684 O O . GLU A 1 86 ? 1.614 4.043 8.000 1.00 94.56 86 GLU A O 1
ATOM 689 N N . ILE A 1 87 ? -0.170 3.745 9.304 1.00 94.38 87 ILE A N 1
ATOM 690 C CA . ILE A 1 87 ? 0.520 2.852 10.241 1.00 94.38 87 ILE A CA 1
ATOM 691 C C . ILE A 1 87 ? 1.008 1.605 9.497 1.00 94.38 87 ILE A C 1
ATOM 693 O O . ILE A 1 87 ? 2.166 1.214 9.596 1.00 94.38 87 ILE A O 1
ATOM 697 N N . THR A 1 88 ? 0.144 1.025 8.669 1.00 95.00 88 THR A N 1
ATOM 698 C CA . THR A 1 88 ? 0.482 -0.149 7.856 1.00 95.00 88 THR A CA 1
ATOM 699 C C . THR A 1 88 ? 1.482 0.157 6.741 1.00 95.00 88 THR A C 1
ATOM 701 O O . THR A 1 88 ? 2.173 -0.760 6.306 1.00 95.00 88 THR A O 1
ATOM 704 N N . SER A 1 89 ? 1.611 1.412 6.284 1.00 93.38 89 SER A N 1
ATOM 705 C CA . SER A 1 89 ? 2.651 1.784 5.313 1.00 93.38 89 SER A CA 1
ATOM 706 C C . SER A 1 89 ? 4.035 1.787 5.952 1.00 93.38 89 SER A C 1
ATOM 708 O O . SER A 1 89 ? 5.014 1.441 5.295 1.00 93.38 89 SER A O 1
ATOM 710 N N . GLN A 1 90 ? 4.111 2.170 7.227 1.00 91.38 90 GLN A N 1
ATOM 711 C CA . GLN A 1 90 ? 5.334 2.132 8.027 1.00 91.38 90 GLN A CA 1
ATOM 712 C C . GLN A 1 90 ? 5.677 0.696 8.445 1.00 91.38 90 GLN A C 1
ATOM 714 O O . GLN A 1 90 ? 6.835 0.310 8.419 1.00 91.38 90 GLN A O 1
ATOM 719 N N . GLU A 1 91 ? 4.680 -0.130 8.767 1.00 90.62 91 GLU A N 1
ATOM 720 C CA . GLU A 1 91 ? 4.890 -1.554 9.076 1.00 90.62 91 GLU A CA 1
ATOM 721 C C . GLU A 1 91 ? 5.277 -2.388 7.852 1.00 90.62 91 GLU A C 1
ATOM 723 O O . GLU A 1 91 ? 5.985 -3.379 7.983 1.00 90.62 91 GLU A O 1
ATOM 728 N N . ALA A 1 92 ? 4.820 -2.004 6.659 1.00 89.19 92 ALA A N 1
ATOM 729 C CA . ALA A 1 92 ? 5.256 -2.622 5.409 1.00 89.19 92 ALA A CA 1
ATOM 730 C C . ALA A 1 92 ? 6.700 -2.248 5.031 1.00 89.19 92 ALA A C 1
ATOM 732 O O . ALA A 1 92 ? 7.276 -2.864 4.128 1.00 89.19 92 ALA A O 1
ATOM 733 N N . ASP A 1 93 ? 7.258 -1.223 5.676 1.00 82.56 93 ASP A N 1
ATOM 734 C CA . ASP A 1 93 ? 8.601 -0.715 5.445 1.00 82.56 93 ASP A CA 1
ATOM 735 C C . ASP A 1 93 ? 9.641 -1.471 6.293 1.00 82.56 93 ASP A C 1
ATOM 737 O O . ASP A 1 93 ? 10.117 -0.990 7.321 1.00 82.56 93 ASP A O 1
ATOM 741 N N . ASP A 1 94 ? 10.017 -2.666 5.832 1.00 68.25 94 ASP A N 1
ATOM 742 C CA . ASP A 1 94 ? 11.040 -3.484 6.499 1.00 68.25 94 ASP A CA 1
ATOM 743 C C . ASP A 1 94 ? 12.475 -2.927 6.333 1.00 68.25 94 ASP A C 1
ATOM 745 O O . ASP A 1 94 ? 13.359 -3.270 7.119 1.00 68.25 94 ASP A O 1
ATOM 749 N N . ASP A 1 95 ? 12.720 -2.053 5.345 1.00 62.22 95 ASP A N 1
ATOM 750 C CA . ASP A 1 95 ? 14.071 -1.686 4.876 1.00 62.22 95 ASP A CA 1
ATOM 751 C C . ASP A 1 95 ? 14.386 -0.173 4.934 1.00 62.22 95 ASP A C 1
ATOM 753 O O . ASP A 1 95 ? 15.419 0.260 4.417 1.00 62.22 95 ASP A O 1
ATOM 757 N N . LYS A 1 96 ? 13.536 0.651 5.566 1.00 65.88 96 LYS A N 1
ATOM 758 C CA . LYS A 1 96 ? 13.600 2.131 5.498 1.00 65.88 96 LYS A CA 1
ATOM 759 C C . LYS A 1 96 ? 13.576 2.622 4.050 1.00 65.88 96 LYS A C 1
ATOM 761 O O . LYS A 1 96 ? 14.484 3.291 3.548 1.00 65.88 96 LYS A O 1
ATOM 766 N N . VAL A 1 97 ? 12.517 2.218 3.380 1.00 66.00 97 VAL A N 1
ATOM 767 C CA . VAL A 1 97 ? 12.163 2.443 1.994 1.00 66.00 97 VAL A CA 1
ATOM 768 C C . VAL A 1 97 ? 12.286 3.931 1.640 1.00 66.00 97 VAL A C 1
ATOM 770 O O . VAL A 1 97 ? 11.831 4.824 2.350 1.00 66.00 97 VAL A O 1
ATOM 773 N N . LEU A 1 98 ? 12.909 4.217 0.493 1.00 76.50 98 LEU A N 1
ATOM 774 C CA . LEU A 1 98 ? 13.027 5.581 -0.028 1.00 76.50 98 LEU A CA 1
ATOM 775 C C . LEU A 1 98 ? 11.631 6.180 -0.281 1.00 76.50 98 LEU A C 1
ATOM 777 O O . LEU A 1 98 ? 10.777 5.509 -0.859 1.00 76.50 98 LEU A O 1
ATOM 781 N N . ASN A 1 99 ? 11.430 7.474 0.007 1.00 82.12 99 ASN A N 1
ATOM 782 C CA . ASN A 1 99 ? 10.166 8.201 -0.249 1.00 82.12 99 ASN A CA 1
ATOM 783 C C . ASN A 1 99 ? 9.596 8.001 -1.675 1.00 82.12 99 ASN A C 1
ATOM 785 O O . ASN A 1 99 ? 8.384 8.061 -1.898 1.00 82.12 99 ASN A O 1
ATOM 789 N N . MET A 1 100 ? 10.466 7.747 -2.658 1.00 84.25 100 MET A N 1
ATOM 790 C CA . MET A 1 100 ? 10.075 7.443 -4.038 1.00 84.25 100 MET A CA 1
ATOM 791 C C . MET A 1 100 ? 9.262 6.143 -4.153 1.00 84.25 100 MET A C 1
ATOM 793 O O . MET A 1 100 ? 8.302 6.083 -4.918 1.00 84.25 100 MET A O 1
ATOM 797 N N . ILE A 1 101 ? 9.617 5.107 -3.392 1.00 88.69 101 ILE A N 1
ATOM 798 C CA . ILE A 1 101 ? 8.916 3.819 -3.410 1.00 88.69 101 ILE A CA 1
ATOM 799 C C . ILE A 1 101 ? 7.534 3.968 -2.773 1.00 88.69 101 ILE A C 1
ATOM 801 O O . ILE A 1 101 ? 6.566 3.478 -3.350 1.00 88.69 101 ILE A O 1
ATOM 805 N N . TYR A 1 102 ? 7.413 4.714 -1.667 1.00 91.56 102 TYR A N 1
ATOM 806 C CA . TYR A 1 102 ? 6.107 5.066 -1.095 1.00 91.56 102 TYR A CA 1
ATOM 807 C C . TYR A 1 102 ? 5.218 5.759 -2.137 1.00 91.56 102 TYR A C 1
ATOM 809 O O . TYR A 1 102 ? 4.079 5.349 -2.361 1.00 91.56 102 TYR A O 1
ATOM 817 N N . THR A 1 103 ? 5.766 6.751 -2.847 1.00 92.38 103 THR A N 1
ATOM 818 C CA . THR A 1 103 ? 5.043 7.479 -3.905 1.00 92.38 103 THR A CA 1
ATOM 819 C C . THR A 1 103 ? 4.565 6.538 -5.017 1.00 92.38 103 THR A C 1
ATOM 821 O O . THR A 1 103 ? 3.407 6.606 -5.437 1.00 92.38 103 THR A O 1
ATOM 824 N N . GLN A 1 104 ? 5.411 5.603 -5.462 1.00 94.62 104 GLN A N 1
ATOM 8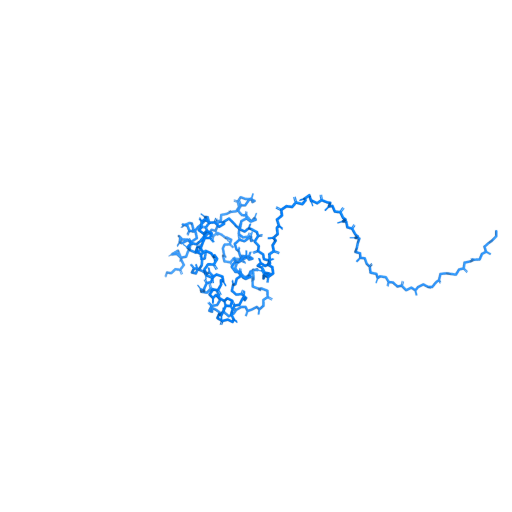25 C CA . GLN A 1 104 ? 4.997 4.613 -6.457 1.00 94.62 104 GLN A CA 1
ATOM 826 C C . GLN A 1 104 ? 3.981 3.613 -5.924 1.00 94.62 104 GLN A C 1
ATOM 828 O O . GLN A 1 104 ? 3.088 3.202 -6.667 1.00 94.62 104 GLN A O 1
ATOM 833 N N . ALA A 1 105 ? 4.062 3.250 -4.651 1.00 94.88 105 ALA A N 1
ATOM 834 C CA . ALA A 1 105 ? 3.102 2.348 -4.047 1.00 94.88 105 ALA A CA 1
ATOM 835 C C . ALA A 1 105 ? 1.710 2.975 -3.952 1.00 94.88 105 ALA A C 1
ATOM 837 O O . ALA A 1 105 ? 0.722 2.372 -4.375 1.00 94.88 105 ALA A O 1
ATOM 838 N N . VAL A 1 106 ? 1.661 4.233 -3.513 1.00 95.88 106 VAL A N 1
ATOM 839 C CA . VAL A 1 106 ? 0.490 5.116 -3.554 1.00 95.88 106 VAL A CA 1
ATOM 840 C C . VAL A 1 106 ? -0.125 5.135 -4.955 1.00 95.88 106 VAL A C 1
ATOM 842 O O . VAL A 1 106 ? -1.332 4.919 -5.105 1.00 95.88 106 VAL A O 1
ATOM 845 N N . TYR A 1 107 ? 0.694 5.347 -5.989 1.00 96.25 107 TYR A N 1
ATOM 846 C CA . TYR A 1 107 ? 0.237 5.354 -7.377 1.00 96.25 107 TYR A CA 1
ATOM 847 C C . TYR A 1 107 ? -0.366 4.005 -7.799 1.00 96.25 107 TYR A C 1
ATOM 849 O O . TYR A 1 107 ? -1.457 3.974 -8.371 1.00 96.25 107 TYR A O 1
ATOM 857 N N . ILE A 1 108 ? 0.299 2.888 -7.498 1.00 96.81 108 ILE A N 1
ATOM 858 C CA . ILE A 1 108 ? -0.153 1.549 -7.900 1.00 96.81 108 ILE A CA 1
ATOM 859 C C . ILE A 1 108 ? -1.471 1.185 -7.200 1.00 96.81 108 ILE A C 1
ATOM 861 O O . ILE A 1 108 ? -2.444 0.836 -7.876 1.00 96.81 108 ILE A O 1
ATOM 865 N N . LEU A 1 109 ? -1.551 1.327 -5.872 1.00 97.69 109 LEU A N 1
ATOM 866 C CA . LEU A 1 109 ? -2.747 0.976 -5.095 1.00 97.69 109 LEU A CA 1
ATOM 867 C C . LEU A 1 109 ? -3.975 1.802 -5.494 1.00 97.69 109 LEU A C 1
ATOM 869 O O . LEU A 1 109 ? -5.074 1.257 -5.596 1.00 97.69 109 LEU A O 1
ATOM 873 N N . SER A 1 110 ? -3.792 3.081 -5.835 1.00 97.62 110 SER A N 1
ATOM 874 C CA . SER A 1 110 ? -4.880 3.952 -6.311 1.00 97.62 110 SER A CA 1
ATOM 875 C C . SER A 1 110 ? -5.541 3.488 -7.624 1.00 97.62 110 SER A C 1
ATOM 877 O O . SER A 1 110 ? -6.636 3.952 -7.970 1.00 97.62 110 SER A O 1
ATOM 879 N N . ARG A 1 111 ? -4.894 2.568 -8.356 1.00 97.12 111 ARG A N 1
ATOM 880 C CA . ARG A 1 111 ? -5.328 2.060 -9.665 1.00 97.12 111 ARG A CA 1
ATOM 881 C C . ARG A 1 111 ? -5.853 0.636 -9.604 1.00 97.12 111 ARG A C 1
ATOM 883 O O . ARG A 1 111 ? -6.949 0.372 -10.104 1.00 97.12 111 ARG A O 1
ATOM 890 N N . VAL A 1 112 ? -5.074 -0.262 -9.005 1.00 96.56 112 VAL A N 1
ATOM 891 C CA . VAL A 1 112 ? -5.286 -1.708 -9.167 1.00 96.56 112 VAL A CA 1
ATOM 892 C C . VAL A 1 112 ? -5.989 -2.361 -7.988 1.00 96.56 112 VAL A C 1
ATOM 894 O O . VAL A 1 112 ? -6.469 -3.480 -8.124 1.00 96.56 112 VAL A O 1
ATOM 897 N N . TRP A 1 113 ? -6.075 -1.694 -6.838 1.00 97.94 113 TRP A N 1
ATOM 898 C CA . TRP A 1 113 ? -6.605 -2.294 -5.617 1.00 97.94 113 TRP A CA 1
ATOM 899 C C . TRP A 1 113 ? -8.143 -2.307 -5.581 1.00 97.94 113 TRP A C 1
ATOM 901 O O . TRP A 1 113 ? -8.791 -1.379 -6.063 1.00 97.94 113 TRP A O 1
ATOM 911 N N . LYS A 1 114 ? -8.761 -3.326 -4.971 1.00 97.94 114 LYS A N 1
ATOM 912 C CA . LYS A 1 114 ? -10.215 -3.385 -4.727 1.00 97.94 114 LYS A CA 1
ATOM 913 C C . LYS A 1 114 ? -10.707 -2.202 -3.898 1.00 97.94 114 LYS A C 1
ATOM 915 O O . LYS A 1 114 ? -11.770 -1.665 -4.189 1.00 97.94 114 LYS A O 1
ATOM 920 N N . TYR A 1 115 ? -9.912 -1.755 -2.928 1.00 98.00 115 TYR A N 1
ATOM 921 C CA . TYR A 1 115 ? -10.235 -0.622 -2.056 1.00 98.00 115 TYR A CA 1
ATOM 922 C C . TYR A 1 115 ? -9.719 0.727 -2.592 1.00 98.00 115 TYR A C 1
ATOM 924 O O . TYR A 1 115 ? -9.683 1.718 -1.866 1.00 98.00 115 TYR A O 1
ATOM 932 N N . LYS A 1 116 ? -9.356 0.806 -3.882 1.00 97.75 116 LYS A N 1
ATOM 933 C CA . LYS A 1 116 ? -8.736 1.993 -4.501 1.00 97.75 116 LYS A CA 1
ATOM 934 C C . LYS A 1 116 ? -9.502 3.304 -4.322 1.00 97.75 116 LYS A C 1
ATOM 936 O O . LYS A 1 116 ? -8.874 4.349 -4.202 1.00 97.75 116 LYS A O 1
ATOM 941 N N . GLU A 1 117 ? -10.835 3.276 -4.324 1.00 98.31 117 GLU A N 1
ATOM 942 C CA . GLU A 1 117 ? -11.642 4.494 -4.158 1.00 98.31 117 GLU A CA 1
ATOM 943 C C . GLU A 1 117 ? -11.548 5.038 -2.729 1.00 98.31 117 GLU A C 1
ATOM 945 O O . GLU A 1 117 ? -11.435 6.244 -2.524 1.00 98.31 117 GLU A O 1
ATOM 950 N N . GLU A 1 118 ? -11.578 4.151 -1.733 1.00 98.00 118 GLU A N 1
ATOM 951 C CA . GLU A 1 118 ? -11.403 4.519 -0.326 1.00 98.00 118 GLU A CA 1
ATOM 952 C C . GLU A 1 118 ? -9.975 4.989 -0.062 1.00 98.00 118 GLU A C 1
ATOM 954 O O . GLU A 1 118 ? -9.769 6.031 0.556 1.00 98.00 118 GLU A O 1
ATOM 959 N N . PHE A 1 119 ? -8.999 4.300 -0.649 1.00 98.12 119 PHE A N 1
ATOM 960 C CA . PHE A 1 119 ? -7.600 4.694 -0.594 1.00 98.12 119 PHE A CA 1
ATOM 961 C C . PHE A 1 119 ? -7.350 6.078 -1.218 1.00 98.12 119 PHE A C 1
ATOM 963 O O . PHE A 1 119 ? -6.668 6.904 -0.616 1.00 98.12 119 PHE A O 1
ATOM 970 N N . ARG A 1 120 ? -7.957 6.394 -2.373 1.00 97.75 120 ARG A N 1
ATOM 971 C CA . ARG A 1 120 ? -7.867 7.732 -2.991 1.00 97.75 120 ARG A CA 1
ATOM 972 C C . ARG A 1 120 ? -8.487 8.830 -2.129 1.00 97.75 120 ARG A C 1
ATOM 974 O O . ARG A 1 120 ? -7.945 9.931 -2.077 1.00 97.75 120 ARG A O 1
ATOM 981 N N . ARG A 1 121 ? -9.594 8.547 -1.433 1.00 97.69 121 ARG A N 1
ATOM 982 C CA . ARG A 1 121 ? -10.178 9.499 -0.470 1.00 97.69 121 ARG A CA 1
ATOM 983 C C . ARG A 1 121 ? -9.241 9.751 0.707 1.00 97.69 121 ARG A C 1
ATOM 985 O O . ARG A 1 121 ? -9.038 10.905 1.068 1.00 97.69 121 ARG A O 1
ATOM 992 N N . TRP A 1 122 ? -8.633 8.700 1.256 1.00 96.50 122 TRP A N 1
ATOM 993 C CA . TRP A 1 122 ? -7.619 8.844 2.300 1.00 96.50 122 TRP A CA 1
ATOM 994 C C . TRP A 1 122 ? -6.432 9.695 1.820 1.00 96.50 122 TRP A C 1
ATOM 996 O O . TRP A 1 122 ? -6.037 10.626 2.515 1.00 96.50 122 TRP A O 1
ATOM 1006 N N . GLN A 1 123 ? -5.923 9.465 0.605 1.00 94.94 123 GLN A N 1
ATOM 1007 C CA . GLN A 1 123 ? -4.852 10.285 0.021 1.00 94.94 123 GLN A CA 1
ATOM 1008 C C . GLN A 1 123 ? -5.234 11.765 -0.075 1.00 94.94 123 GLN A C 1
ATOM 1010 O O . GLN A 1 123 ? -4.470 12.618 0.366 1.00 94.94 123 GLN A O 1
ATOM 1015 N N . ALA A 1 124 ? -6.426 12.065 -0.599 1.00 95.19 124 ALA A N 1
ATOM 1016 C CA . ALA A 1 124 ? -6.919 13.436 -0.729 1.00 95.19 124 ALA A CA 1
ATOM 1017 C C . ALA A 1 124 ? -7.150 14.128 0.624 1.00 95.19 124 ALA A C 1
ATOM 1019 O O . ALA A 1 124 ? -7.108 15.348 0.702 1.00 95.19 124 ALA A O 1
ATOM 1020 N N . SER A 1 125 ? -7.384 13.369 1.699 1.00 93.31 125 SER A N 1
ATOM 1021 C CA . SER A 1 125 ? -7.570 13.936 3.042 1.00 93.31 125 SER A CA 1
ATOM 1022 C C . SER A 1 125 ? -6.269 14.423 3.696 1.00 93.31 125 SER A C 1
ATOM 1024 O O . SER A 1 125 ? -6.308 15.033 4.761 1.00 93.31 125 SER A O 1
ATOM 1026 N N . ARG A 1 126 ? -5.116 14.131 3.080 1.00 82.75 126 ARG A N 1
ATOM 1027 C CA . ARG A 1 126 ? -3.773 14.414 3.613 1.00 82.75 126 ARG A CA 1
ATOM 1028 C C . ARG A 1 126 ? -3.020 15.519 2.874 1.00 82.75 126 ARG A C 1
ATOM 1030 O O . ARG A 1 126 ? -1.917 15.866 3.293 1.00 82.75 126 ARG A O 1
ATOM 1037 N N . SER A 1 127 ? -3.572 15.985 1.759 1.00 64.50 127 SER A N 1
ATOM 1038 C CA . SER A 1 127 ? -3.050 17.057 0.903 1.00 64.50 127 SER A CA 1
ATOM 1039 C C . SER A 1 127 ? -3.734 18.374 1.217 1.00 64.50 127 SER A C 1
ATOM 1041 O O . SER A 1 127 ? -3.015 19.388 1.322 1.00 64.50 127 SER A O 1
#

InterPro domains:
  IPR057385 Type I Thoeris inhibitor Tad4-like [PF25186] (38-124)

Foldseek 3Di:
DDDDDDDDDDDDDDDDDDDDDDDDDDDDDDCLPADDAAWPAVPLLVVLCVVCVVVVNNVLSQLLRQLSVVLVVVVVVVDQCLVCNVVSSVVSCPDVDDPVSVVVSLVSCCPTHPCNVSSVVSVVVVD

pLDDT: mean 77.15, std 24.69, range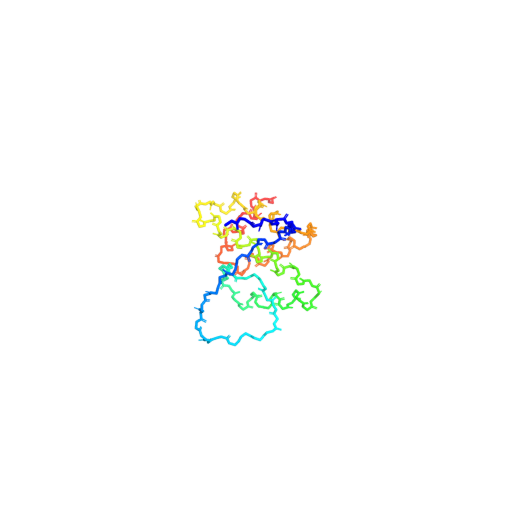 [30.27, 98.31]